Protein AF-A0A2N1V4V5-F1 (afdb_monomer)

pLDDT: mean 85.27, std 17.48, range [37.19, 98.5]

Sequence (120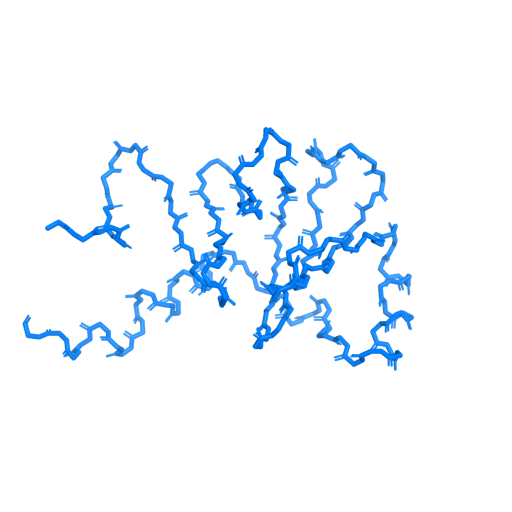 aa):
MTYWGNHGLGDNSRVPVGHFQLVTHSSYTTIDKGELDNPVILNFEYDDDNLYAQLHKGFNRDKMEYVVWNLRTDDLTFYKTKEDYLKAGKKYNYISPEEFKSFNTHYNTYWHGWRFWLLP

Mean predicted aligned error: 7.13 Å

Solvent-accessible surface area (backbone atoms only — not comparable to full-atom values): 7128 Å² total; per-residue (Å²): 139,60,102,83,70,70,93,52,98,87,58,67,47,71,37,78,62,40,74,93,36,41,37,36,35,73,96,58,37,27,48,57,76,89,55,97,80,46,52,35,40,60,31,35,44,68,50,89,52,38,37,41,33,35,42,34,66,92,73,40,95,55,79,41,36,31,40,37,32,34,43,76,82,70,46,78,48,79,21,57,38,72,66,56,43,53,58,50,20,72,75,72,71,51,83,57,79,88,70,39,36,44,63,67,57,53,37,45,54,69,67,70,28,76,76,60,75,74,60,133

Structure (mmCIF, N/CA/C/O backbone):
data_AF-A0A2N1V4V5-F1
#
_entry.id   AF-A0A2N1V4V5-F1
#
loop_
_atom_site.group_PDB
_atom_site.id
_atom_site.type_symbol
_atom_site.label_atom_id
_atom_site.label_alt_id
_atom_site.label_comp_id
_atom_site.label_asym_id
_atom_site.label_entity_id
_atom_site.label_seq_id
_atom_site.pdbx_PDB_ins_code
_atom_site.Cartn_x
_atom_site.Cartn_y
_atom_site.Cartn_z
_atom_site.occupancy
_atom_site.B_iso_or_equiv
_atom_site.auth_seq_id
_atom_site.auth_comp_id
_atom_site.auth_asym_id
_atom_site.auth_atom_id
_atom_site.pdbx_PDB_model_num
ATOM 1 N N . MET A 1 1 ? 9.112 -16.104 -24.329 1.00 38.22 1 MET A N 1
ATOM 2 C CA . MET A 1 1 ? 8.835 -14.727 -23.871 1.00 38.22 1 MET A CA 1
ATOM 3 C C . MET A 1 1 ? 7.488 -14.741 -23.185 1.00 38.22 1 MET A C 1
ATOM 5 O O . MET A 1 1 ? 6.480 -14.895 -23.858 1.00 38.22 1 MET A O 1
ATOM 9 N N . THR A 1 2 ? 7.466 -14.720 -21.858 1.00 38.31 2 THR A N 1
ATOM 10 C CA . THR A 1 2 ? 6.217 -14.674 -21.096 1.00 38.31 2 THR A CA 1
ATOM 11 C C . THR A 1 2 ? 5.893 -13.225 -20.763 1.00 38.31 2 THR A C 1
ATOM 13 O O . THR A 1 2 ? 6.782 -12.437 -20.457 1.00 38.31 2 THR A O 1
ATOM 16 N N . TYR A 1 3 ? 4.601 -12.907 -20.778 1.00 46.69 3 TYR A N 1
ATOM 17 C CA . TYR A 1 3 ? 3.984 -11.641 -20.357 1.00 46.69 3 TYR A CA 1
ATOM 18 C C . TYR A 1 3 ? 4.434 -11.136 -18.965 1.00 46.69 3 TYR A C 1
ATOM 20 O O . TYR A 1 3 ? 4.155 -10.008 -18.579 1.00 46.69 3 TYR A O 1
ATOM 28 N N . TRP A 1 4 ? 5.148 -11.975 -18.213 1.00 50.31 4 TRP A N 1
ATOM 29 C CA . TRP A 1 4 ? 5.385 -11.839 -16.787 1.00 50.31 4 TRP A CA 1
ATOM 30 C C . TRP A 1 4 ? 6.834 -11.539 -16.394 1.00 50.31 4 TRP A C 1
ATOM 32 O O . TRP A 1 4 ? 7.085 -11.292 -15.224 1.00 50.31 4 TRP A O 1
ATOM 42 N N . GLY A 1 5 ? 7.793 -11.552 -17.321 1.00 45.47 5 GLY A N 1
ATOM 43 C CA . GLY A 1 5 ? 9.198 -11.404 -16.940 1.00 45.47 5 GLY A CA 1
ATOM 44 C C . GLY A 1 5 ? 10.099 -11.040 -18.102 1.00 45.47 5 GLY A C 1
ATOM 45 O O . GLY A 1 5 ? 10.894 -11.865 -18.548 1.00 45.47 5 GLY A O 1
ATOM 46 N N . ASN A 1 6 ? 9.995 -9.805 -18.585 1.00 53.22 6 ASN A N 1
ATOM 47 C CA . ASN A 1 6 ? 11.086 -9.208 -19.338 1.00 53.22 6 ASN A CA 1
ATOM 48 C C . ASN A 1 6 ? 11.921 -8.355 -18.379 1.00 53.22 6 ASN A C 1
ATOM 50 O O . ASN A 1 6 ? 11.411 -7.443 -17.738 1.00 53.22 6 ASN A O 1
ATOM 54 N N . HIS A 1 7 ? 13.202 -8.696 -18.270 1.00 54.69 7 HIS A N 1
ATOM 55 C CA . HIS A 1 7 ? 14.202 -8.002 -17.453 1.00 54.69 7 HIS A CA 1
ATOM 56 C C . HIS A 1 7 ? 15.102 -7.139 -18.359 1.00 54.69 7 HIS A C 1
ATOM 58 O O . HIS A 1 7 ? 16.310 -7.034 -18.148 1.00 54.69 7 HIS A O 1
ATOM 64 N N . GLY A 1 8 ? 14.530 -6.610 -19.444 1.00 37.19 8 GLY A N 1
ATOM 65 C CA . GLY A 1 8 ? 15.224 -5.820 -20.454 1.00 37.19 8 GLY A CA 1
ATOM 66 C C . GLY A 1 8 ? 15.192 -4.330 -20.127 1.00 37.19 8 GLY A C 1
ATOM 67 O O . GLY A 1 8 ? 14.186 -3.818 -19.641 1.00 37.19 8 GLY A O 1
ATOM 68 N N . LEU A 1 9 ? 16.299 -3.642 -20.419 1.00 41.06 9 LEU A N 1
ATOM 69 C CA . LEU A 1 9 ? 16.441 -2.182 -20.393 1.00 41.06 9 LEU A CA 1
ATOM 70 C C . LEU A 1 9 ? 15.241 -1.510 -21.088 1.00 41.06 9 LEU A C 1
ATOM 72 O O . LEU A 1 9 ? 15.211 -1.425 -22.313 1.00 41.06 9 LEU A O 1
ATOM 76 N N . GLY A 1 10 ? 14.258 -1.058 -20.305 1.00 44.91 10 GLY A N 1
ATOM 77 C CA . GLY A 1 10 ? 13.063 -0.369 -20.803 1.00 44.91 10 GLY A CA 1
ATOM 78 C C . GLY A 1 10 ? 11.723 -0.818 -20.211 1.00 44.91 10 GLY A C 1
ATOM 79 O O . GLY A 1 10 ? 10.761 -0.072 -20.356 1.00 44.91 10 GLY A O 1
ATOM 80 N N . ASP A 1 11 ? 11.646 -1.966 -19.525 1.00 60.59 11 ASP A N 1
ATOM 81 C CA . ASP A 1 11 ? 10.374 -2.482 -18.992 1.00 60.59 11 ASP A CA 1
ATOM 82 C C . ASP A 1 11 ? 10.180 -2.207 -17.489 1.00 60.59 11 ASP A C 1
ATOM 84 O O . ASP A 1 11 ? 11.102 -2.329 -16.683 1.00 60.59 11 ASP A O 1
ATOM 88 N N . ASN A 1 12 ? 8.948 -1.845 -17.106 1.00 74.38 12 ASN A N 1
ATOM 89 C CA . ASN A 1 12 ? 8.552 -1.644 -15.709 1.00 74.38 12 ASN A CA 1
ATOM 90 C C . ASN A 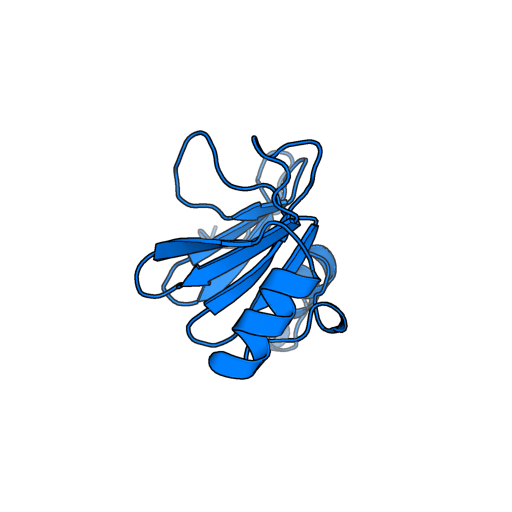1 12 ? 8.506 -2.997 -14.975 1.00 74.38 12 ASN A C 1
ATOM 92 O O . ASN A 1 12 ? 7.749 -3.886 -15.380 1.00 74.38 12 ASN A O 1
ATOM 96 N N . SER A 1 13 ? 9.237 -3.128 -13.864 1.00 88.06 13 SER A N 1
ATOM 97 C CA . SER A 1 13 ? 9.154 -4.280 -12.958 1.00 88.06 13 SER A CA 1
ATOM 98 C C . SER A 1 13 ? 7.751 -4.389 -12.367 1.00 88.06 13 SER A C 1
ATOM 100 O O . SER A 1 13 ? 7.124 -3.373 -12.069 1.00 88.06 13 SER A O 1
ATOM 102 N N . ARG A 1 14 ? 7.246 -5.611 -12.163 1.00 91.31 14 ARG A N 1
ATOM 103 C CA . ARG A 1 14 ? 5.874 -5.836 -11.674 1.00 91.31 14 ARG A CA 1
ATOM 104 C C . ARG A 1 14 ? 5.826 -6.863 -10.550 1.00 91.31 14 ARG A C 1
ATOM 106 O O . ARG A 1 14 ? 6.559 -7.853 -10.572 1.00 91.31 14 ARG A O 1
ATOM 113 N N . VAL A 1 15 ? 4.921 -6.635 -9.605 1.00 92.44 15 VAL A N 1
ATOM 114 C CA . VAL A 1 15 ? 4.517 -7.591 -8.572 1.00 92.44 15 VAL A CA 1
ATOM 115 C C . VAL A 1 15 ? 3.001 -7.771 -8.673 1.00 92.44 15 VAL A C 1
ATOM 117 O O . VAL A 1 15 ? 2.271 -6.790 -8.516 1.00 92.44 15 VAL A O 1
ATOM 120 N N . PRO A 1 16 ? 2.502 -8.986 -8.950 1.00 93.38 16 PRO A N 1
ATOM 121 C CA . PRO A 1 16 ? 1.077 -9.270 -8.860 1.00 93.38 16 PRO A CA 1
ATOM 122 C C . PRO A 1 16 ? 0.652 -9.369 -7.398 1.00 93.38 16 PRO A C 1
ATOM 124 O O . PRO A 1 16 ? 1.300 -10.046 -6.598 1.00 93.38 16 PRO A O 1
ATOM 127 N N . VAL A 1 17 ? -0.453 -8.702 -7.074 1.00 94.38 17 VAL A N 1
ATOM 128 C CA . VAL A 1 17 ? -0.948 -8.571 -5.693 1.00 94.38 17 VAL A CA 1
ATOM 129 C C . VAL A 1 17 ? -2.279 -9.288 -5.455 1.00 94.38 17 VAL A C 1
ATOM 131 O O . VAL A 1 17 ? -2.768 -9.293 -4.339 1.00 94.38 17 VAL A O 1
ATOM 134 N N . GLY A 1 18 ? -2.831 -9.957 -6.473 1.00 92.31 18 GLY A N 1
ATOM 135 C CA . GLY A 1 18 ? -4.111 -10.678 -6.403 1.00 92.31 18 GLY A CA 1
ATOM 136 C C . GLY A 1 18 ? -5.144 -10.095 -7.366 1.00 92.31 18 GLY A C 1
ATOM 137 O O . GLY A 1 18 ? -4.927 -9.022 -7.908 1.00 92.31 18 GLY A O 1
ATOM 138 N N . HIS A 1 19 ? -6.236 -10.818 -7.642 1.00 93.19 19 HIS A N 1
ATOM 139 C CA . HIS A 1 19 ? -7.358 -10.351 -8.490 1.00 93.19 19 HIS A CA 1
ATOM 140 C C . HIS A 1 19 ? -6.955 -9.714 -9.838 1.00 93.19 19 HIS A C 1
ATOM 142 O O . HIS A 1 19 ? -7.584 -8.771 -10.302 1.00 93.19 19 HIS A O 1
ATOM 148 N N . PHE A 1 20 ? -5.897 -10.231 -10.476 1.00 90.81 20 PHE A N 1
ATOM 149 C CA . PHE A 1 20 ? -5.291 -9.683 -11.707 1.00 90.81 20 PHE A CA 1
ATOM 150 C C . PHE A 1 20 ? -4.727 -8.254 -11.588 1.00 90.81 20 PHE A C 1
ATOM 152 O O . PHE A 1 20 ? -4.340 -7.666 -12.596 1.00 90.81 20 PHE A O 1
ATOM 159 N N . GLN A 1 21 ? -4.611 -7.739 -10.367 1.00 93.69 21 GLN A N 1
ATOM 160 C CA . GLN A 1 21 ? -4.057 -6.435 -10.044 1.00 93.69 21 GLN A CA 1
ATOM 161 C C . GLN A 1 21 ? -2.535 -6.471 -9.893 1.00 93.69 21 GLN A C 1
ATOM 163 O O . GLN A 1 21 ? -1.932 -7.489 -9.519 1.00 93.69 21 GLN A O 1
ATOM 168 N N . LEU A 1 22 ? -1.907 -5.330 -10.184 1.00 93.69 22 LEU A N 1
ATOM 169 C CA . LEU A 1 22 ? -0.457 -5.184 -10.243 1.00 93.69 22 LEU A CA 1
ATOM 170 C C . LEU A 1 22 ? 0.012 -3.943 -9.481 1.00 93.69 22 LEU A C 1
ATOM 172 O O . LEU A 1 22 ? -0.571 -2.865 -9.563 1.00 93.69 22 LEU A O 1
ATOM 176 N N . VAL A 1 23 ? 1.147 -4.096 -8.804 1.00 95.12 23 VAL A N 1
ATOM 177 C CA . VAL A 1 23 ? 2.011 -2.978 -8.424 1.00 95.12 23 VAL A CA 1
ATOM 178 C C . VAL A 1 23 ? 3.184 -2.967 -9.388 1.00 95.12 23 VAL A C 1
ATOM 180 O O . VAL A 1 23 ? 3.790 -4.011 -9.651 1.00 95.12 23 VAL A O 1
ATOM 183 N N . THR A 1 24 ? 3.525 -1.796 -9.914 1.00 93.75 24 THR A N 1
ATOM 184 C CA . THR A 1 24 ? 4.640 -1.652 -10.856 1.00 93.75 24 THR A CA 1
ATOM 185 C C . THR A 1 24 ? 5.721 -0.742 -10.300 1.00 93.75 24 THR A C 1
ATOM 187 O O . THR A 1 24 ? 5.476 0.055 -9.397 1.00 93.75 24 THR A O 1
ATOM 190 N N . HIS A 1 25 ? 6.936 -0.886 -10.815 1.00 91.69 25 HIS A N 1
ATOM 191 C CA . HIS A 1 25 ? 8.065 -0.048 -10.460 1.00 91.69 25 HIS A CA 1
ATOM 192 C C . HIS A 1 25 ? 8.900 0.269 -11.696 1.00 91.69 25 HIS A C 1
ATOM 194 O O . HIS A 1 25 ? 9.329 -0.629 -12.421 1.00 91.69 25 HIS A O 1
ATOM 200 N N . SER A 1 26 ? 9.150 1.558 -11.909 1.00 87.06 26 SER A N 1
ATOM 201 C CA . SER A 1 26 ? 10.080 2.059 -12.923 1.00 87.06 26 SER A CA 1
ATOM 202 C C . SER A 1 26 ? 11.018 3.087 -12.301 1.00 87.06 26 SER A C 1
ATOM 204 O O . SER A 1 26 ? 12.059 2.725 -11.767 1.00 87.06 26 SER A O 1
ATOM 206 N N . SER A 1 27 ? 10.623 4.359 -12.285 1.00 87.56 27 SER A N 1
ATOM 207 C CA . SER A 1 27 ? 11.244 5.400 -11.458 1.00 87.56 27 SER A CA 1
ATOM 208 C C . SER A 1 27 ? 10.607 5.487 -10.071 1.00 87.56 27 SER A C 1
ATOM 210 O O . SER A 1 27 ? 11.273 5.860 -9.109 1.00 87.56 27 SER A O 1
ATOM 212 N N . TYR A 1 28 ? 9.326 5.122 -9.966 1.00 90.75 28 TYR A N 1
ATOM 213 C CA . TYR A 1 28 ? 8.560 5.101 -8.724 1.00 90.75 28 TYR A CA 1
ATOM 214 C C . TYR A 1 28 ? 7.693 3.846 -8.663 1.00 90.75 28 TYR A C 1
ATOM 216 O O . TYR A 1 28 ? 7.373 3.263 -9.699 1.00 90.75 28 TYR A O 1
ATOM 224 N N . THR A 1 29 ? 7.313 3.445 -7.450 1.00 94.69 29 THR A N 1
ATOM 225 C CA . THR A 1 29 ? 6.356 2.355 -7.239 1.00 94.69 29 THR A CA 1
ATOM 226 C C . THR A 1 29 ? 4.935 2.891 -7.364 1.00 94.69 29 THR A C 1
ATOM 228 O O . THR A 1 29 ? 4.595 3.868 -6.696 1.00 94.69 29 THR A O 1
ATOM 231 N N . THR A 1 30 ? 4.096 2.248 -8.171 1.00 94.94 30 THR A N 1
ATOM 232 C CA . THR A 1 30 ? 2.714 2.679 -8.413 1.00 94.94 30 THR A CA 1
ATOM 233 C C . THR A 1 30 ? 1.714 1.542 -8.272 1.00 94.94 30 THR A C 1
ATOM 235 O O . THR A 1 30 ? 1.996 0.395 -8.627 1.00 94.94 30 THR A O 1
ATOM 238 N N . ILE A 1 31 ? 0.527 1.890 -7.775 1.00 94.25 31 ILE A N 1
ATOM 239 C CA . ILE A 1 31 ? -0.684 1.078 -7.921 1.00 94.25 31 ILE A CA 1
ATOM 240 C C . ILE A 1 31 ? -1.132 1.220 -9.379 1.00 94.25 31 ILE A C 1
ATOM 242 O O . ILE A 1 31 ? -1.503 2.320 -9.785 1.00 94.25 31 ILE A O 1
ATOM 246 N N . ASP A 1 32 ? -1.038 0.156 -10.178 1.00 88.81 32 ASP A N 1
ATOM 247 C CA . ASP A 1 32 ? -1.341 0.230 -11.609 1.00 88.81 32 ASP A CA 1
ATOM 248 C C . ASP A 1 32 ? -2.818 -0.052 -11.874 1.00 88.81 32 ASP A C 1
ATOM 250 O O . ASP A 1 32 ? -3.244 -1.203 -11.944 1.00 88.81 32 ASP A O 1
ATOM 254 N N . LYS A 1 33 ? -3.583 1.026 -12.037 1.00 83.31 33 LYS A N 1
ATOM 255 C CA . LYS A 1 33 ? -4.999 0.982 -12.404 1.00 83.31 33 LYS A CA 1
ATOM 256 C C . LYS A 1 33 ? -5.244 1.159 -13.904 1.00 83.31 33 LYS A C 1
ATOM 258 O O . LYS A 1 33 ? -6.388 1.279 -14.331 1.00 83.31 33 LYS A O 1
ATOM 263 N N . GLY A 1 34 ? -4.190 1.242 -14.721 1.00 73.56 34 GLY A N 1
ATOM 264 C CA . GLY A 1 34 ? -4.319 1.618 -16.131 1.00 73.56 34 GLY A CA 1
ATOM 265 C C . GLY A 1 34 ? -4.790 3.065 -16.358 1.00 73.56 34 GLY A C 1
ATOM 266 O O . GLY A 1 34 ? -5.211 3.400 -17.465 1.00 73.56 34 GLY A O 1
ATOM 267 N N . GLU A 1 35 ? -4.718 3.925 -15.336 1.00 72.44 35 GLU A N 1
ATOM 268 C CA . GLU A 1 35 ? -5.122 5.332 -15.394 1.00 72.44 35 GLU A CA 1
ATOM 269 C C . GLU A 1 35 ? -3.911 6.281 -15.475 1.00 72.44 35 GLU A C 1
ATOM 271 O O . GLU A 1 35 ? -2.780 5.926 -15.143 1.00 72.44 35 GLU A O 1
ATOM 276 N N . LEU A 1 36 ? -4.146 7.524 -15.916 1.00 63.47 36 LEU A N 1
ATOM 277 C CA . LEU A 1 36 ? -3.097 8.547 -16.048 1.00 63.47 36 LEU A CA 1
ATOM 278 C C . LEU A 1 36 ? -2.544 9.051 -14.700 1.00 63.47 36 LEU A C 1
ATOM 280 O O . LEU A 1 36 ? -1.450 9.610 -14.689 1.00 63.47 36 LEU A O 1
ATOM 284 N N . ASP A 1 37 ? -3.274 8.878 -13.592 1.00 75.50 37 ASP A N 1
ATOM 285 C CA . ASP A 1 37 ? -2.912 9.395 -12.258 1.00 75.50 37 ASP A CA 1
ATOM 286 C C . ASP A 1 37 ? -2.851 8.266 -11.215 1.00 75.50 37 ASP A C 1
ATOM 288 O O . ASP A 1 37 ? -3.481 8.303 -10.158 1.00 75.50 37 ASP A O 1
ATOM 292 N N . ASN A 1 38 ? -2.109 7.212 -11.557 1.00 88.25 38 ASN A N 1
ATOM 293 C CA . ASN A 1 38 ? -1.881 6.067 -10.683 1.00 88.25 38 ASN A CA 1
ATOM 294 C C . ASN A 1 38 ? -1.201 6.500 -9.363 1.00 88.25 38 ASN A C 1
ATOM 296 O O . ASN A 1 38 ? -0.141 7.138 -9.408 1.00 88.25 38 ASN A O 1
ATOM 300 N N . PRO A 1 39 ? -1.731 6.108 -8.185 1.00 93.12 39 PRO A N 1
ATOM 301 C CA . PRO A 1 39 ? -1.136 6.468 -6.905 1.00 93.12 39 PRO A CA 1
ATOM 302 C C . PRO A 1 39 ? 0.311 5.993 -6.779 1.00 93.12 39 PRO A C 1
ATOM 304 O O . PRO A 1 39 ? 0.618 4.812 -6.974 1.00 93.12 39 PRO A O 1
ATOM 307 N N . VAL A 1 40 ? 1.197 6.908 -6.384 1.00 94.81 40 VAL A N 1
ATOM 308 C CA . VAL A 1 40 ? 2.606 6.592 -6.119 1.00 94.81 40 VAL A CA 1
ATOM 309 C C . VAL A 1 40 ? 2.774 6.209 -4.653 1.00 94.81 40 VAL A C 1
ATOM 311 O O . VAL A 1 40 ? 2.438 6.989 -3.758 1.00 94.81 40 VAL A O 1
ATOM 314 N N . ILE A 1 41 ? 3.338 5.034 -4.393 1.00 96.50 41 ILE A N 1
ATOM 315 C CA . ILE A 1 41 ? 3.475 4.459 -3.051 1.00 96.50 41 ILE A CA 1
ATOM 316 C C . ILE A 1 41 ? 4.945 4.267 -2.662 1.00 96.50 41 ILE A C 1
ATOM 318 O O . ILE A 1 41 ? 5.828 4.163 -3.510 1.00 96.50 41 ILE A O 1
ATOM 322 N N . LEU A 1 42 ? 5.216 4.240 -1.359 1.00 95.75 42 LEU A N 1
ATOM 323 C CA . LEU A 1 42 ? 6.544 3.996 -0.792 1.00 95.75 42 LEU A CA 1
ATOM 324 C C . LEU A 1 42 ? 6.724 2.519 -0.440 1.00 95.75 42 LEU A C 1
ATOM 326 O O . LEU A 1 42 ? 7.551 1.824 -1.026 1.00 95.75 42 LEU A O 1
ATOM 330 N N . ASN A 1 43 ? 5.909 2.057 0.505 1.00 97.31 43 ASN A N 1
ATOM 331 C CA . ASN A 1 43 ? 5.898 0.698 1.025 1.00 97.31 43 ASN A CA 1
ATOM 332 C C . ASN A 1 43 ? 4.456 0.204 1.071 1.00 97.31 43 ASN A C 1
ATOM 334 O O . ASN A 1 43 ? 3.531 1.007 1.237 1.00 97.31 43 ASN A O 1
ATOM 338 N N . PHE A 1 44 ? 4.282 -1.106 0.948 1.00 98.50 44 PHE A N 1
ATOM 339 C CA . PHE A 1 44 ? 2.974 -1.735 0.985 1.00 98.50 44 PHE A CA 1
ATOM 340 C C . PHE A 1 44 ? 3.033 -3.139 1.575 1.00 98.50 44 PHE A C 1
ATOM 342 O O . PHE A 1 44 ? 4.092 -3.762 1.657 1.00 98.50 44 PHE A O 1
ATOM 349 N N . GLU A 1 45 ? 1.877 -3.632 1.975 1.00 98.31 45 GLU A N 1
ATOM 350 C CA . GLU A 1 45 ? 1.619 -5.042 2.240 1.00 98.31 45 GLU A CA 1
ATOM 351 C C . GLU A 1 45 ? 0.236 -5.377 1.682 1.00 98.31 45 GLU A C 1
ATOM 353 O O . GLU A 1 45 ? -0.573 -4.476 1.446 1.00 98.31 45 GLU A O 1
ATOM 358 N N . TYR A 1 46 ? -0.028 -6.647 1.408 1.00 97.69 46 TYR A N 1
ATOM 359 C CA . TYR A 1 46 ? -1.301 -7.066 0.838 1.00 97.69 46 TYR A CA 1
ATOM 360 C C . TYR A 1 46 ? -1.738 -8.428 1.374 1.00 97.69 46 TYR A C 1
ATOM 362 O O . TYR A 1 46 ? -0.921 -9.272 1.741 1.00 97.69 46 TYR A O 1
ATOM 370 N N . ASP A 1 47 ? -3.051 -8.611 1.429 1.00 96.06 47 ASP A N 1
ATOM 371 C CA . ASP A 1 47 ? -3.712 -9.883 1.697 1.00 96.06 47 ASP A CA 1
ATOM 372 C C . ASP A 1 47 ? -4.523 -10.327 0.468 1.00 96.06 47 ASP A C 1
ATOM 374 O O . ASP A 1 47 ? -4.342 -9.802 -0.632 1.00 96.06 47 ASP A O 1
ATOM 378 N N . ASP A 1 48 ? -5.393 -11.323 0.640 1.00 93.62 48 ASP A N 1
ATOM 379 C CA . ASP A 1 48 ? -6.185 -11.887 -0.455 1.00 93.62 48 ASP A CA 1
ATOM 380 C C . ASP A 1 48 ? -7.112 -10.863 -1.132 1.00 93.62 48 ASP A C 1
ATOM 382 O O . ASP A 1 48 ? -7.437 -11.031 -2.305 1.00 93.62 48 ASP A O 1
ATOM 386 N N . ASP A 1 49 ? -7.561 -9.825 -0.421 1.00 95.88 49 ASP A N 1
ATOM 387 C CA . ASP A 1 49 ? -8.598 -8.904 -0.895 1.00 95.88 49 ASP A CA 1
ATOM 388 C C . ASP A 1 49 ? -8.175 -7.436 -0.903 1.00 95.88 49 ASP A C 1
ATOM 390 O O . ASP A 1 49 ? -8.825 -6.627 -1.570 1.00 95.88 49 ASP A O 1
ATOM 394 N N . ASN A 1 50 ? -7.114 -7.066 -0.187 1.00 97.88 50 ASN A N 1
ATOM 395 C CA . ASN A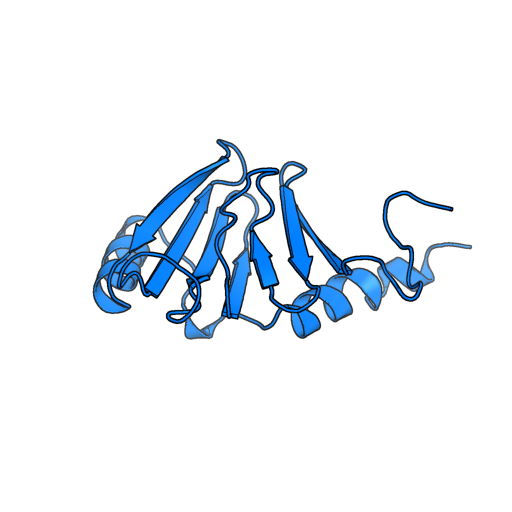 1 50 ? -6.710 -5.677 -0.044 1.00 97.88 50 ASN A CA 1
ATOM 396 C C . ASN A 1 50 ? -5.199 -5.497 -0.158 1.00 97.88 50 ASN A C 1
ATOM 398 O O . ASN A 1 50 ? -4.408 -6.291 0.348 1.00 97.88 50 ASN A O 1
ATOM 402 N N . LEU A 1 51 ? -4.813 -4.365 -0.736 1.00 98.19 51 LEU A N 1
ATOM 403 C CA . LEU A 1 51 ? -3.472 -3.815 -0.635 1.00 98.19 51 LEU A CA 1
ATOM 404 C C . LEU A 1 51 ? -3.494 -2.572 0.249 1.00 98.19 51 LEU A C 1
ATOM 406 O O . LEU A 1 51 ? -4.308 -1.670 0.069 1.00 98.19 51 LEU A O 1
ATOM 410 N N . TYR A 1 52 ? -2.558 -2.508 1.183 1.00 98.50 52 TYR A N 1
ATOM 411 C CA . TYR A 1 52 ? -2.379 -1.415 2.125 1.00 98.50 52 TYR A CA 1
ATOM 412 C C . TYR A 1 52 ? -1.054 -0.735 1.816 1.00 98.50 52 TYR A C 1
ATOM 414 O O . TYR A 1 52 ? -0.019 -1.396 1.769 1.00 98.50 52 TYR A O 1
ATOM 422 N N . ALA A 1 53 ? -1.061 0.577 1.599 1.00 98.12 53 ALA A N 1
ATOM 423 C CA . ALA A 1 53 ? 0.147 1.277 1.192 1.00 98.12 53 ALA A CA 1
ATOM 424 C C . ALA A 1 53 ? 0.298 2.649 1.833 1.00 98.12 53 ALA A C 1
ATOM 426 O O . ALA A 1 53 ? -0.670 3.360 2.110 1.00 98.12 53 AL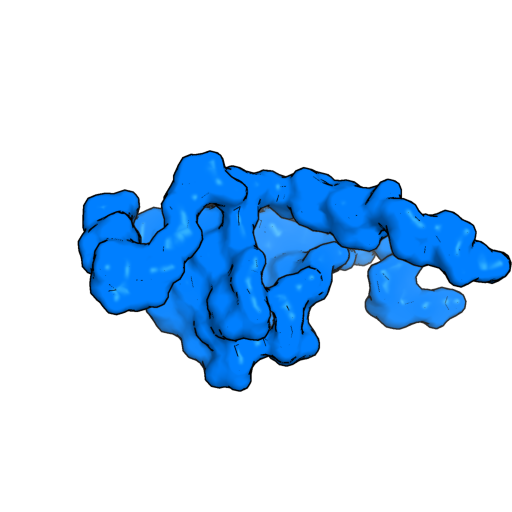A A O 1
ATOM 427 N N . GLN A 1 54 ? 1.556 3.039 2.012 1.00 97.81 54 GLN A N 1
ATOM 428 C CA . GLN A 1 54 ? 1.938 4.406 2.323 1.00 97.81 54 GLN A CA 1
ATOM 429 C C . GLN A 1 54 ? 2.141 5.189 1.022 1.00 97.81 54 GLN A C 1
ATOM 431 O O . GLN A 1 54 ? 2.899 4.764 0.150 1.00 97.81 54 GLN A O 1
ATOM 436 N N . LEU A 1 55 ? 1.514 6.356 0.910 1.00 96.25 55 LEU A N 1
ATOM 437 C CA . LEU A 1 55 ? 1.630 7.232 -0.252 1.00 96.25 55 LEU A CA 1
ATOM 438 C C . LEU A 1 55 ? 2.916 8.057 -0.229 1.00 96.25 55 LEU A C 1
ATOM 440 O O . LEU A 1 55 ? 3.378 8.532 0.813 1.00 96.25 55 LEU A O 1
ATOM 444 N N . HIS A 1 56 ? 3.460 8.309 -1.416 1.00 93.31 56 HIS A N 1
ATOM 445 C CA . HIS A 1 56 ? 4.559 9.244 -1.590 1.00 93.31 56 HIS A CA 1
ATOM 446 C C . HIS A 1 56 ? 4.033 10.690 -1.638 1.00 93.31 56 HIS A C 1
ATOM 448 O O . HIS A 1 56 ? 3.468 11.131 -2.642 1.00 93.31 56 HIS A O 1
ATOM 454 N N . LYS A 1 57 ? 4.273 11.469 -0.575 1.00 85.38 57 LYS A N 1
ATOM 455 C CA . LYS A 1 57 ? 3.768 12.853 -0.423 1.00 85.38 57 LYS A CA 1
ATOM 456 C C . LYS A 1 57 ? 4.127 13.805 -1.573 1.00 85.38 57 LYS A C 1
ATOM 458 O O . LYS A 1 57 ? 3.397 14.751 -1.826 1.00 85.38 57 LYS A O 1
ATOM 463 N N . GLY A 1 58 ? 5.260 13.580 -2.240 1.00 83.38 58 GLY A N 1
ATOM 464 C CA . GLY A 1 58 ? 5.724 14.419 -3.354 1.00 83.38 58 GLY A CA 1
ATOM 465 C C . GLY A 1 58 ? 5.041 14.176 -4.707 1.00 83.38 58 GLY A C 1
ATOM 466 O O . GLY A 1 58 ? 5.233 14.986 -5.605 1.00 83.38 58 GLY A O 1
ATOM 467 N N . PHE A 1 59 ? 4.278 13.088 -4.861 1.00 82.88 59 PHE A N 1
ATOM 468 C CA . PHE A 1 59 ? 3.683 12.704 -6.151 1.00 82.88 59 PHE A CA 1
ATOM 469 C C . PHE A 1 59 ? 2.159 12.661 -6.142 1.00 82.88 59 PHE A C 1
ATOM 471 O O . PHE A 1 59 ? 1.549 12.811 -7.193 1.00 82.88 59 PHE A O 1
ATOM 478 N N . ASN A 1 60 ? 1.540 12.485 -4.977 1.00 82.12 60 ASN A N 1
ATOM 479 C CA . ASN A 1 60 ? 0.090 12.401 -4.882 1.00 82.12 60 ASN A CA 1
ATOM 480 C C . ASN A 1 60 ? -0.493 13.785 -4.588 1.00 82.12 60 ASN A C 1
ATOM 482 O O . ASN A 1 60 ? -0.033 14.498 -3.691 1.00 82.12 60 ASN A O 1
ATOM 486 N N . ARG A 1 61 ? -1.505 14.172 -5.369 1.00 66.69 61 ARG A N 1
ATOM 487 C CA . ARG A 1 61 ? -2.265 15.405 -5.167 1.00 66.69 61 ARG A CA 1
ATOM 488 C C . ARG A 1 61 ? -3.153 15.180 -3.956 1.00 66.69 61 ARG A C 1
ATOM 490 O O . ARG A 1 61 ? -4.146 14.490 -4.077 1.00 66.69 61 ARG A O 1
ATOM 497 N N . ASP A 1 62 ? -2.695 15.658 -2.804 1.00 73.06 62 ASP A N 1
ATOM 498 C CA . ASP A 1 62 ? -3.378 15.785 -1.508 1.00 73.06 62 ASP A CA 1
ATOM 499 C C . ASP A 1 62 ? -2.456 15.326 -0.378 1.00 73.06 62 ASP A C 1
ATOM 501 O O . ASP A 1 62 ? -1.589 14.471 -0.541 1.00 73.06 62 ASP A O 1
ATOM 505 N N . LYS A 1 63 ? -2.643 15.894 0.818 1.00 79.88 63 LYS A N 1
ATOM 506 C CA . LYS A 1 63 ? -1.881 15.532 2.028 1.00 79.88 63 LYS A CA 1
ATOM 507 C C . LYS A 1 63 ? -2.296 14.158 2.590 1.00 79.88 63 LYS A C 1
ATOM 509 O O . LYS A 1 63 ? -2.347 14.007 3.806 1.00 79.88 63 LYS A O 1
ATOM 514 N N . MET A 1 64 ? -2.644 13.206 1.724 1.0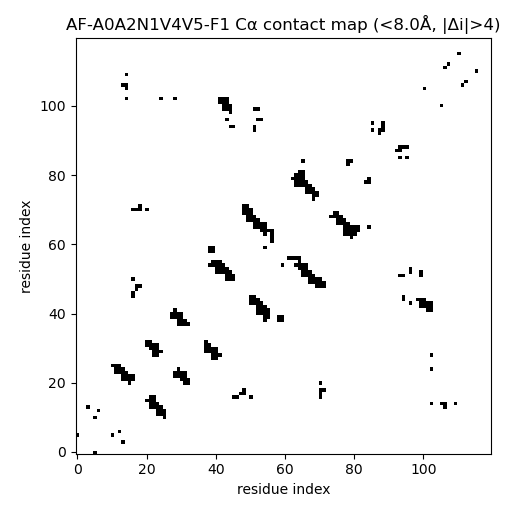0 92.19 64 MET A N 1
ATOM 515 C CA . MET A 1 64 ? -2.964 11.834 2.097 1.00 92.19 64 MET A CA 1
ATOM 516 C C . MET A 1 64 ? -1.677 11.053 2.336 1.00 92.19 64 MET A C 1
ATOM 518 O O . MET A 1 64 ? -0.689 11.212 1.621 1.00 92.19 64 MET A O 1
ATOM 522 N N . GLU A 1 65 ? -1.680 10.224 3.371 1.00 95.50 65 GLU A N 1
ATOM 523 C CA . GLU A 1 65 ? -0.499 9.470 3.790 1.00 95.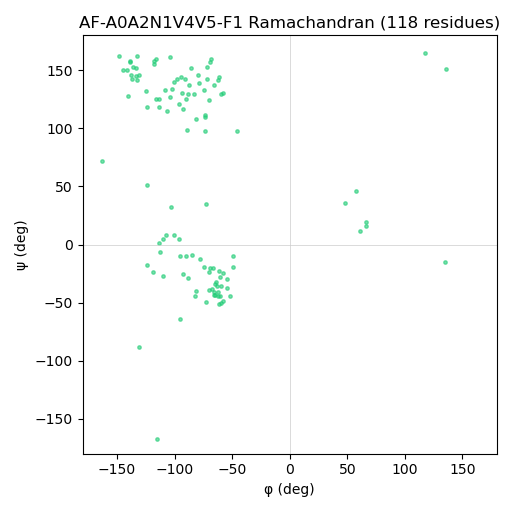50 65 GLU A CA 1
ATOM 524 C C . GLU A 1 65 ? -0.636 7.978 3.526 1.00 95.50 65 GLU A C 1
ATOM 526 O O . GLU A 1 65 ? 0.377 7.311 3.323 1.00 95.50 65 GLU A O 1
ATOM 531 N N . TYR A 1 66 ? -1.863 7.459 3.510 1.00 97.25 66 TYR A N 1
ATOM 532 C CA . TYR A 1 66 ? -2.130 6.037 3.340 1.00 97.25 66 TYR A CA 1
ATOM 533 C C . TYR A 1 66 ? -3.278 5.814 2.368 1.00 97.25 66 TYR A C 1
ATOM 535 O O . TYR A 1 66 ? -4.183 6.643 2.242 1.00 97.25 66 TYR A O 1
ATOM 543 N N . VAL A 1 67 ? -3.250 4.664 1.712 1.00 96.81 67 VAL A N 1
ATOM 544 C CA . VAL A 1 67 ? -4.314 4.189 0.837 1.00 96.81 67 VAL A CA 1
ATOM 545 C C . VAL A 1 67 ? -4.549 2.706 1.092 1.00 96.81 67 VAL A C 1
ATOM 547 O O . VAL A 1 67 ? -3.610 1.952 1.352 1.00 96.81 67 VAL A O 1
ATOM 550 N N . VAL A 1 68 ? -5.812 2.306 1.034 1.00 97.81 68 VAL A N 1
ATOM 551 C CA . VAL A 1 68 ? -6.226 0.906 0.983 1.00 97.81 68 VAL A CA 1
ATOM 552 C C . VAL A 1 68 ? -6.917 0.681 -0.346 1.00 97.81 68 VAL A C 1
ATOM 554 O O . VAL A 1 68 ? -7.854 1.403 -0.684 1.00 97.81 68 VAL A O 1
ATOM 557 N N . TRP A 1 69 ? -6.434 -0.295 -1.097 1.00 97.31 69 TRP A N 1
ATOM 558 C CA . TRP A 1 69 ? -6.981 -0.700 -2.377 1.00 97.31 69 TRP A CA 1
ATOM 559 C C . TRP A 1 69 ? -7.702 -2.026 -2.212 1.00 97.31 69 TRP A C 1
ATOM 561 O O . TRP A 1 69 ? -7.069 -3.034 -1.906 1.00 97.31 69 TRP A O 1
ATOM 571 N N . ASN A 1 70 ? -9.018 -2.026 -2.405 1.00 96.94 70 ASN A N 1
ATOM 572 C CA . ASN A 1 70 ? -9.778 -3.258 -2.508 1.00 96.94 70 ASN A CA 1
ATOM 573 C C . ASN A 1 70 ? -9.472 -3.892 -3.868 1.00 96.94 70 ASN A C 1
ATOM 575 O O . ASN A 1 70 ? -9.885 -3.383 -4.906 1.00 96.94 70 ASN A O 1
ATOM 579 N N . LEU A 1 71 ? -8.749 -5.005 -3.864 1.00 95.75 71 LEU A N 1
ATOM 580 C CA . LEU A 1 71 ? -8.258 -5.658 -5.075 1.00 95.75 71 LEU A CA 1
ATOM 581 C C . LEU A 1 71 ? -9.386 -6.311 -5.883 1.00 95.75 71 LEU A C 1
ATOM 583 O O . LEU A 1 71 ? -9.257 -6.496 -7.092 1.00 95.75 71 LEU A O 1
ATOM 587 N N . ARG A 1 72 ? -10.497 -6.647 -5.221 1.00 95.00 72 ARG A N 1
ATOM 588 C CA . ARG A 1 72 ? -11.656 -7.303 -5.828 1.00 95.00 72 ARG A CA 1
ATOM 589 C C . ARG A 1 72 ? -12.580 -6.316 -6.537 1.00 95.00 72 ARG A C 1
ATOM 591 O O . ARG A 1 72 ? -13.075 -6.623 -7.618 1.00 95.00 72 ARG A O 1
ATOM 598 N N . THR A 1 73 ? -12.859 -5.174 -5.909 1.00 95.56 73 THR A N 1
ATOM 599 C CA . THR A 1 73 ? -13.747 -4.134 -6.459 1.00 95.56 73 THR A CA 1
ATOM 600 C C . THR A 1 73 ? -12.998 -3.033 -7.195 1.00 95.56 73 THR A C 1
ATOM 602 O O . THR A 1 73 ? -13.632 -2.235 -7.874 1.00 95.56 73 THR A O 1
ATOM 605 N N . ASP A 1 74 ? -11.669 -3.015 -7.087 1.00 93.81 74 ASP A N 1
ATOM 606 C CA . ASP A 1 74 ? -10.782 -1.986 -7.622 1.00 93.81 74 ASP A CA 1
ATOM 607 C C . ASP A 1 74 ? -10.950 -0.593 -6.964 1.00 93.81 74 ASP A C 1
ATOM 609 O O . ASP A 1 74 ? -10.513 0.433 -7.486 1.00 93.81 74 ASP A O 1
ATOM 613 N N . ASP A 1 75 ? -11.537 -0.525 -5.767 1.00 95.00 75 ASP A N 1
ATOM 614 C CA . ASP A 1 75 ? -11.791 0.743 -5.071 1.00 95.00 75 ASP A CA 1
ATOM 615 C C . ASP A 1 75 ? -10.612 1.200 -4.202 1.00 95.00 75 ASP A C 1
ATOM 617 O O . ASP A 1 75 ? -10.037 0.421 -3.439 1.00 95.00 75 ASP A O 1
ATOM 621 N N . LEU A 1 76 ? -10.297 2.499 -4.245 1.00 94.62 76 LEU A N 1
ATOM 622 C CA . LEU A 1 76 ? -9.274 3.126 -3.402 1.00 94.62 76 LEU A CA 1
ATOM 623 C C . LEU A 1 76 ? -9.913 3.928 -2.265 1.00 94.62 76 LEU A C 1
ATOM 625 O O . LEU A 1 76 ? -10.722 4.826 -2.492 1.00 94.62 76 LEU A O 1
ATOM 629 N N . THR A 1 77 ? -9.490 3.655 -1.033 1.00 96.00 77 THR A N 1
ATOM 630 C CA . THR A 1 77 ? -9.852 4.432 0.157 1.00 96.00 77 THR A CA 1
ATOM 631 C C . THR A 1 77 ? -8.620 5.129 0.717 1.00 96.00 77 THR A C 1
ATOM 633 O O . THR A 1 77 ? -7.664 4.481 1.141 1.00 96.00 77 THR A O 1
ATOM 636 N N . PHE A 1 78 ? -8.651 6.459 0.745 1.00 95.50 78 PHE A N 1
ATOM 637 C CA . PHE A 1 78 ? -7.533 7.295 1.175 1.00 95.50 78 PHE A CA 1
ATOM 638 C C . PHE A 1 78 ? -7.666 7.741 2.631 1.00 95.50 78 PHE A C 1
ATOM 640 O O . PHE A 1 78 ? -8.751 8.097 3.093 1.00 95.50 78 PHE A O 1
ATOM 647 N N . TYR A 1 79 ? -6.535 7.793 3.333 1.00 96.06 79 TYR A N 1
ATOM 648 C CA . TYR A 1 79 ? -6.440 8.266 4.709 1.00 96.06 79 TYR A CA 1
ATOM 649 C C . TYR A 1 79 ? -5.412 9.385 4.817 1.00 96.06 79 TYR A C 1
ATOM 651 O O . TYR A 1 79 ? -4.275 9.285 4.340 1.00 96.06 79 TYR A O 1
ATOM 659 N N . LYS A 1 80 ? -5.819 10.466 5.483 1.00 94.88 80 LYS A N 1
ATOM 660 C CA . LYS A 1 80 ? -5.015 11.681 5.591 1.00 94.88 80 LYS A CA 1
ATOM 661 C C . LYS A 1 80 ? -3.790 11.495 6.475 1.00 94.88 80 LYS A C 1
ATOM 663 O O . LYS A 1 80 ? -2.733 12.028 6.169 1.00 94.88 80 LYS A O 1
ATOM 668 N N . THR A 1 81 ? -3.935 10.761 7.570 1.00 95.69 81 THR A N 1
ATOM 669 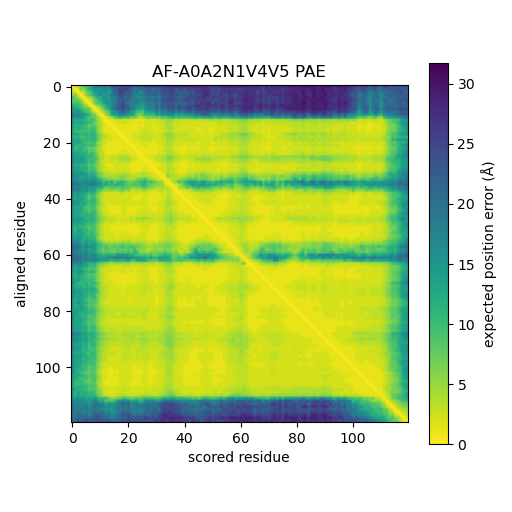C CA . THR A 1 81 ? -2.873 10.575 8.558 1.00 95.69 81 THR A CA 1
ATOM 670 C C . THR A 1 81 ? -2.719 9.110 8.943 1.00 95.69 81 THR A C 1
ATOM 672 O O . THR A 1 81 ? -3.642 8.306 8.776 1.00 95.69 81 THR A O 1
ATOM 675 N N . LYS A 1 82 ? -1.568 8.764 9.532 1.00 96.00 82 LYS A N 1
ATOM 676 C CA . LYS A 1 82 ? -1.369 7.453 10.175 1.00 96.00 82 LYS A CA 1
ATOM 677 C C . LYS A 1 82 ? -2.441 7.149 11.226 1.00 96.00 82 LYS A C 1
ATOM 679 O O . LYS A 1 82 ? -2.870 6.007 11.344 1.00 96.00 82 LYS A O 1
ATOM 684 N N . GLU A 1 83 ? -2.882 8.150 11.986 1.00 97.25 83 GLU A N 1
ATOM 685 C CA . GLU A 1 83 ? -3.903 7.962 13.021 1.00 97.25 83 GLU A CA 1
ATOM 686 C C . GLU A 1 83 ? -5.262 7.576 12.420 1.00 97.25 83 GLU A C 1
ATOM 688 O O . GLU A 1 83 ? -5.894 6.632 12.898 1.00 97.25 83 GLU A O 1
ATOM 693 N N . ASP A 1 84 ? -5.671 8.234 11.330 1.00 97.12 84 ASP A N 1
ATOM 694 C CA . ASP A 1 84 ? -6.906 7.903 10.608 1.00 97.12 84 ASP A CA 1
ATOM 695 C C . ASP A 1 84 ? -6.868 6.466 10.072 1.00 97.12 84 ASP A C 1
ATOM 697 O O . ASP A 1 84 ? -7.830 5.711 10.244 1.00 97.12 84 ASP A O 1
ATOM 701 N N . TYR A 1 85 ? -5.730 6.073 9.489 1.00 97.94 85 TYR A N 1
ATOM 702 C CA . TYR A 1 85 ? -5.496 4.710 9.017 1.00 97.94 85 TYR A CA 1
ATOM 703 C C . TYR A 1 85 ? -5.607 3.692 10.157 1.00 97.94 85 TYR A C 1
ATOM 705 O O . TYR A 1 85 ? -6.358 2.728 10.049 1.00 97.94 85 TYR A O 1
ATOM 713 N N . LEU A 1 86 ? -4.919 3.913 11.284 1.00 97.69 86 LEU A N 1
ATOM 714 C CA . LEU A 1 86 ? -4.945 2.990 12.426 1.00 97.69 86 LEU A CA 1
ATOM 715 C C . LEU A 1 86 ? -6.336 2.892 13.064 1.00 97.69 86 LEU A C 1
ATOM 717 O O . LEU A 1 86 ? -6.739 1.822 13.526 1.00 97.69 86 LEU A O 1
ATOM 721 N N . LYS A 1 87 ? -7.099 3.990 13.084 1.00 97.69 87 LYS A N 1
ATOM 722 C CA . LYS A 1 87 ? -8.486 3.988 13.560 1.00 97.69 87 LYS A CA 1
ATOM 723 C C . LYS A 1 87 ? -9.381 3.135 12.662 1.00 97.69 87 LYS A C 1
ATOM 725 O O . LYS A 1 87 ? -10.184 2.361 13.184 1.00 97.69 87 LYS A O 1
ATOM 730 N N . ALA A 1 88 ? -9.230 3.241 11.341 1.00 96.56 88 ALA A N 1
ATOM 731 C CA . ALA A 1 88 ? -9.915 2.364 10.395 1.00 96.56 88 ALA A CA 1
ATOM 732 C C . ALA A 1 88 ? -9.435 0.909 10.522 1.00 96.56 88 ALA A C 1
ATOM 734 O O . ALA A 1 88 ? -10.258 -0.003 10.575 1.00 96.56 88 ALA A O 1
ATOM 735 N N . GLY A 1 89 ? -8.129 0.699 10.694 1.00 94.06 89 GLY A N 1
ATOM 736 C CA . GLY A 1 89 ? -7.517 -0.614 10.864 1.00 94.06 89 GLY A CA 1
ATOM 737 C C . GLY A 1 89 ? -8.039 -1.376 12.076 1.00 94.06 89 GLY A C 1
ATOM 738 O O . GLY A 1 89 ? -8.291 -2.567 11.971 1.00 94.06 89 GLY A O 1
ATOM 739 N N . LYS A 1 90 ? -8.346 -0.699 13.189 1.00 95.25 90 LYS A N 1
ATOM 740 C CA . LYS A 1 90 ? -9.020 -1.333 14.340 1.00 95.25 90 LYS A CA 1
ATOM 741 C C . LYS A 1 90 ? -10.431 -1.835 14.022 1.00 95.25 90 LYS A C 1
ATOM 743 O O . LYS A 1 90 ? -10.879 -2.801 14.628 1.00 95.25 90 LYS A O 1
ATOM 748 N N . LYS A 1 91 ? -11.148 -1.162 13.118 1.00 95.19 91 LYS A N 1
ATOM 749 C CA . LYS A 1 91 ? -12.518 -1.527 12.731 1.00 95.19 91 LYS A CA 1
ATOM 750 C C . LYS A 1 91 ? -12.537 -2.658 11.703 1.00 95.19 91 LYS A C 1
ATOM 752 O O . LYS A 1 91 ? -13.406 -3.519 11.773 1.00 95.19 91 LYS A O 1
ATOM 757 N N . TYR A 1 92 ? -11.612 -2.61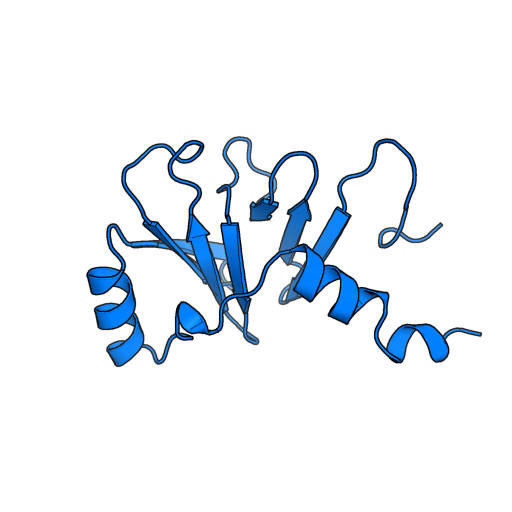8 10.750 1.00 94.44 92 TYR A N 1
ATOM 758 C CA . TYR A 1 92 ? -11.597 -3.501 9.582 1.00 94.44 92 TYR A CA 1
ATOM 759 C C . TYR A 1 92 ? -10.464 -4.534 9.603 1.00 94.44 92 TYR A C 1
ATOM 761 O O . TYR A 1 92 ? -10.310 -5.275 8.641 1.00 94.44 92 TYR A O 1
ATOM 769 N N . ASN A 1 93 ? -9.697 -4.594 10.694 1.00 95.31 93 ASN A N 1
ATOM 770 C CA . ASN A 1 93 ? -8.551 -5.482 10.880 1.00 95.31 93 ASN A CA 1
ATOM 771 C C . ASN A 1 93 ? -7.460 -5.318 9.802 1.00 95.31 93 ASN A C 1
ATOM 773 O O . ASN A 1 93 ? -6.980 -6.299 9.245 1.00 95.31 93 ASN A O 1
ATOM 777 N N . TYR A 1 94 ? -7.092 -4.070 9.492 1.00 96.94 94 TYR A N 1
ATOM 778 C CA . TYR A 1 94 ? -6.042 -3.780 8.507 1.00 96.94 94 TYR A CA 1
ATOM 779 C C . TYR A 1 94 ? -4.648 -4.124 9.027 1.00 96.94 94 TYR A C 1
ATOM 781 O O . TYR A 1 94 ? -4.372 -4.005 10.222 1.00 96.94 94 TYR A O 1
ATOM 789 N N . ILE A 1 95 ? -3.757 -4.442 8.089 1.00 97.50 95 ILE A N 1
ATOM 790 C CA . ILE A 1 95 ? -2.336 -4.686 8.348 1.00 97.50 95 ILE A CA 1
ATOM 791 C C . ILE A 1 95 ? -1.670 -3.427 8.915 1.00 97.50 95 ILE A C 1
ATOM 793 O O . ILE A 1 95 ? -1.967 -2.301 8.496 1.00 97.50 95 ILE A O 1
ATOM 797 N N . SER A 1 96 ? -0.762 -3.598 9.875 1.00 96.88 96 SER A N 1
ATOM 798 C CA . SER A 1 96 ? -0.078 -2.465 10.494 1.00 96.88 96 SER A CA 1
ATOM 799 C C . SER A 1 96 ? 0.939 -1.836 9.529 1.00 96.88 96 SER A C 1
ATOM 801 O O . SER A 1 96 ? 1.646 -2.569 8.836 1.00 96.88 96 SER A O 1
ATOM 803 N N . PRO A 1 97 ? 1.111 -0.498 9.497 1.00 97.38 97 PRO A N 1
ATOM 804 C CA . PRO A 1 97 ? 2.118 0.140 8.643 1.00 97.38 97 PRO A CA 1
ATOM 805 C C . PRO A 1 97 ? 3.559 -0.325 8.895 1.00 97.38 97 PRO A C 1
ATOM 807 O O . PRO A 1 97 ? 4.410 -0.218 8.019 1.00 97.38 97 PRO A O 1
ATOM 810 N N . GLU A 1 98 ? 3.845 -0.821 10.096 1.00 97.44 98 GLU A N 1
ATOM 811 C CA . GLU A 1 98 ? 5.127 -1.401 10.504 1.00 97.44 98 GLU A CA 1
ATOM 812 C C . GLU A 1 98 ? 5.445 -2.711 9.772 1.00 97.44 98 GLU A C 1
ATOM 814 O O . GLU A 1 98 ? 6.606 -3.108 9.706 1.00 97.44 98 GLU A O 1
ATOM 819 N N . GLU A 1 99 ? 4.429 -3.372 9.221 1.00 97.88 99 GLU A N 1
ATOM 820 C CA . GLU A 1 99 ? 4.571 -4.601 8.443 1.00 97.88 99 GLU A CA 1
ATOM 821 C C . GLU A 1 99 ? 4.773 -4.317 6.950 1.00 97.88 99 GLU A C 1
ATOM 823 O O . GLU A 1 99 ? 5.119 -5.228 6.200 1.00 97.88 99 GLU A O 1
ATOM 828 N N . PHE A 1 100 ? 4.595 -3.065 6.505 1.00 98.19 100 PHE A N 1
ATOM 829 C CA . PHE A 1 100 ? 4.736 -2.702 5.098 1.00 98.19 100 PHE A CA 1
ATOM 830 C C . PHE A 1 100 ? 6.177 -2.875 4.629 1.00 98.19 100 PHE A C 1
ATOM 832 O O . PHE A 1 100 ? 7.134 -2.449 5.282 1.00 98.19 100 PHE A O 1
ATOM 839 N N . LYS A 1 101 ? 6.330 -3.443 3.435 1.00 98.12 101 LYS A N 1
ATOM 840 C CA . LYS A 1 101 ? 7.629 -3.738 2.835 1.00 98.12 101 LYS A CA 1
ATOM 841 C C . LYS A 1 101 ? 7.829 -2.936 1.559 1.00 98.12 101 LYS A C 1
ATOM 843 O O . LYS A 1 101 ? 6.887 -2.448 0.933 1.00 98.12 101 LYS A O 1
ATOM 848 N N . SER A 1 102 ? 9.093 -2.799 1.174 1.00 96.88 102 SER A N 1
ATOM 849 C CA . SER A 1 102 ? 9.456 -2.148 -0.081 1.00 96.88 102 SER A CA 1
ATOM 850 C C . SER A 1 102 ? 9.032 -2.992 -1.286 1.00 96.88 102 SER A C 1
ATOM 852 O O . SER A 1 102 ? 8.957 -4.221 -1.197 1.00 96.88 102 SER A O 1
ATOM 854 N N . PHE A 1 103 ? 8.864 -2.348 -2.445 1.00 95.12 103 PHE A N 1
ATOM 855 C CA . PHE A 1 103 ? 8.651 -3.058 -3.711 1.00 95.12 103 PHE A CA 1
ATOM 856 C C . PHE A 1 103 ? 9.723 -4.122 -3.965 1.00 95.12 103 PHE A C 1
ATOM 858 O O . PHE A 1 103 ? 9.396 -5.244 -4.327 1.00 95.12 103 PHE A O 1
ATOM 865 N N . ASN A 1 104 ? 10.998 -3.800 -3.727 1.00 93.06 104 ASN A N 1
ATOM 866 C CA . ASN A 1 104 ? 12.102 -4.732 -3.954 1.00 93.06 104 ASN A CA 1
ATOM 867 C C . ASN A 1 104 ? 12.009 -5.975 -3.056 1.00 93.06 104 ASN A C 1
ATOM 869 O O . ASN A 1 104 ? 12.335 -7.077 -3.488 1.00 93.06 104 ASN A O 1
ATOM 873 N N . THR A 1 105 ? 11.543 -5.824 -1.814 1.00 94.75 105 THR A N 1
ATOM 874 C CA . THR A 1 105 ? 11.304 -6.967 -0.925 1.00 94.75 105 THR A CA 1
ATOM 875 C C . THR A 1 105 ? 10.258 -7.901 -1.529 1.00 94.75 105 THR A C 1
ATOM 877 O O . THR A 1 105 ? 10.538 -9.083 -1.704 1.00 94.75 105 THR A O 1
ATOM 880 N N . HIS A 1 106 ? 9.104 -7.361 -1.929 1.00 94.38 106 HIS A N 1
ATOM 881 C CA . HIS A 1 106 ? 8.030 -8.134 -2.561 1.00 94.38 106 HIS A CA 1
ATOM 882 C C . HIS A 1 106 ? 8.449 -8.754 -3.894 1.00 94.38 106 HIS A C 1
ATOM 884 O O . HIS A 1 106 ? 8.219 -9.939 -4.123 1.00 94.38 106 HIS A O 1
ATOM 890 N N . TYR A 1 107 ? 9.130 -7.984 -4.743 1.00 92.38 107 TYR A N 1
ATOM 891 C CA . TYR A 1 107 ? 9.647 -8.438 -6.031 1.00 92.38 107 TYR A CA 1
ATOM 892 C C . TYR A 1 107 ? 10.594 -9.621 -5.861 1.00 92.38 107 TYR A C 1
ATOM 894 O O . TYR A 1 107 ? 10.414 -10.651 -6.507 1.00 92.38 107 TYR A O 1
ATOM 902 N N . ASN A 1 108 ? 11.561 -9.519 -4.946 1.00 89.50 108 ASN A N 1
ATOM 903 C CA . ASN A 1 108 ? 12.500 -10.606 -4.704 1.00 89.50 108 ASN A CA 1
ATOM 904 C C . ASN A 1 108 ? 11.817 -11.826 -4.086 1.00 89.50 108 ASN A C 1
ATOM 906 O O . ASN A 1 108 ? 12.122 -12.952 -4.465 1.00 89.50 108 ASN A O 1
ATOM 910 N N . THR A 1 109 ? 10.863 -11.635 -3.175 1.00 89.12 109 THR A N 1
ATOM 911 C CA . THR A 1 109 ? 10.088 -12.753 -2.626 1.00 89.12 109 THR A CA 1
ATOM 912 C C . THR A 1 109 ? 9.279 -13.470 -3.710 1.00 89.12 109 THR A C 1
ATOM 914 O O . THR A 1 109 ? 9.246 -14.701 -3.724 1.00 89.12 109 THR A O 1
ATOM 917 N N . TYR A 1 110 ? 8.668 -12.727 -4.634 1.00 86.06 110 TYR A N 1
ATOM 918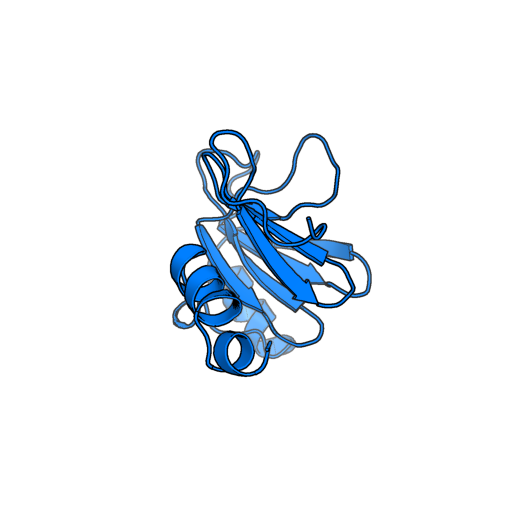 C CA . TYR A 1 110 ? 7.857 -13.293 -5.708 1.00 86.06 110 TYR A CA 1
ATOM 919 C C . TYR A 1 110 ? 8.711 -13.987 -6.783 1.00 86.06 110 TYR A C 1
ATOM 921 O O . TYR A 1 110 ? 8.452 -15.140 -7.127 1.00 86.06 110 TYR A O 1
ATOM 929 N N . TRP A 1 111 ? 9.750 -13.310 -7.283 1.00 82.44 111 TRP A N 1
ATOM 930 C CA . TRP A 1 111 ? 10.549 -13.761 -8.428 1.00 82.44 111 TRP A CA 1
ATOM 931 C C . TRP A 1 111 ? 11.786 -14.584 -8.062 1.00 82.44 111 TRP A C 1
ATOM 933 O O . TRP A 1 111 ? 12.213 -15.410 -8.858 1.00 82.44 111 TRP A O 1
ATOM 943 N N . HIS A 1 112 ? 12.352 -14.421 -6.865 1.00 74.06 112 HIS A N 1
ATOM 944 C CA . HIS A 1 112 ? 13.505 -15.204 -6.394 1.00 74.06 112 HIS A CA 1
ATOM 945 C C . HIS A 1 112 ? 13.136 -16.236 -5.315 1.00 74.06 112 HIS A C 1
ATOM 947 O O . HIS A 1 112 ? 14.012 -16.886 -4.742 1.00 74.06 112 HIS A O 1
ATOM 953 N N . GLY A 1 113 ? 11.841 -16.430 -5.044 1.00 61.38 113 GLY A N 1
ATOM 954 C CA . GLY A 1 113 ? 11.352 -17.519 -4.203 1.00 61.38 113 GLY A CA 1
ATOM 955 C C . GLY A 1 113 ? 11.528 -18.899 -4.854 1.00 61.38 113 GLY A C 1
ATOM 956 O O . GLY A 1 113 ? 11.622 -19.033 -6.071 1.00 61.38 113 GLY A O 1
ATOM 957 N N . TRP A 1 114 ? 11.508 -19.957 -4.038 1.00 55.34 114 TRP A N 1
ATOM 958 C CA . TRP A 1 114 ? 11.639 -21.374 -4.435 1.00 55.34 114 TRP A CA 1
ATOM 959 C C . TRP A 1 114 ? 10.731 -21.832 -5.594 1.00 55.34 114 TRP A C 1
ATOM 961 O O . TRP A 1 114 ? 11.037 -22.821 -6.254 1.00 55.34 114 TRP A O 1
ATOM 971 N N . ARG A 1 115 ? 9.648 -21.103 -5.898 1.00 53.81 115 ARG A N 1
ATOM 972 C CA . ARG A 1 115 ? 8.807 -21.338 -7.085 1.00 53.81 115 ARG A CA 1
ATOM 973 C C . ARG A 1 115 ? 9.565 -21.179 -8.409 1.00 53.81 115 ARG A C 1
ATOM 975 O O . ARG A 1 115 ? 9.162 -21.786 -9.393 1.00 53.81 115 ARG A O 1
ATOM 982 N N . PHE A 1 116 ? 10.678 -20.444 -8.427 1.00 51.06 116 PHE A N 1
ATOM 983 C CA . PHE A 1 116 ? 11.549 -20.328 -9.600 1.00 51.06 116 PHE A CA 1
ATOM 984 C C . PHE A 1 116 ? 12.401 -21.587 -9.852 1.00 51.06 116 PHE A C 1
ATOM 986 O O . PHE A 1 116 ? 12.852 -21.801 -10.970 1.00 51.06 116 PHE A O 1
ATOM 993 N N . TRP A 1 117 ? 12.586 -22.451 -8.844 1.00 51.91 117 TRP A N 1
ATOM 994 C CA . TRP A 1 117 ? 13.346 -23.707 -8.965 1.00 51.91 117 TRP A CA 1
ATOM 995 C C . TRP A 1 117 ? 12.518 -24.887 -9.497 1.00 51.91 117 TRP A C 1
ATOM 997 O O . TRP A 1 117 ? 13.076 -25.945 -9.770 1.00 51.91 117 TRP A O 1
ATOM 1007 N N . LEU A 1 118 ? 11.194 -24.735 -9.621 1.00 51.34 118 LEU A N 1
ATOM 1008 C CA . LEU A 1 118 ? 10.281 -25.787 -10.098 1.00 51.34 118 LEU A CA 1
ATOM 1009 C C . LEU A 1 118 ? 9.868 -25.620 -11.567 1.00 51.34 118 LEU A C 1
ATOM 1011 O O . LEU A 1 118 ? 9.002 -26.352 -12.046 1.00 51.34 118 LEU A O 1
ATOM 1015 N N . LEU A 1 119 ? 10.477 -24.678 -12.285 1.00 43.72 119 LEU A N 1
ATOM 1016 C CA . LEU A 1 119 ? 10.376 -24.614 -13.737 1.00 43.72 119 LEU A CA 1
ATOM 1017 C C . LEU A 1 119 ? 11.569 -25.394 -14.327 1.00 43.72 119 LEU A C 1
ATOM 1019 O O . LEU A 1 119 ? 12.702 -25.011 -14.032 1.00 43.72 119 LEU A O 1
ATOM 1023 N N . PRO A 1 120 ? 11.347 -26.496 -15.073 1.00 44.91 120 PRO A N 1
ATOM 1024 C CA . PRO A 1 120 ? 12.407 -27.150 -15.840 1.00 44.91 120 PRO A CA 1
ATOM 1025 C C . PRO A 1 120 ? 12.967 -26.246 -16.945 1.00 44.91 120 PRO A C 1
ATOM 1027 O O . PRO A 1 120 ? 12.223 -25.361 -17.434 1.00 44.91 120 PRO A O 1
#

Radius of gyration: 14.87 Å; Cα contacts (8 Å, |Δi|>4): 195; chains: 1; bounding box: 30×43×38 Å

Nearest PDB structures (foldseek):
  8oio-assembly3_C  TM=5.070E-01  e=6.559E-01  Homo sapiens
  7pvp-assembly1_A  TM=4.448E-01  e=7.791E-01  synthetic construct
  3ii7-assembly1_A  TM=5.092E-01  e=2.453E+00  Homo sapiens
  4yy8-assembly1_A  TM=4.806E-01  e=2.751E+00  Plasmodium falciparum
  7opv-assembly1_A  TM=4.320E-01  e=1.841E+00  synthetic construct

Foldseek 3Di:
DDPQDDPDDPDWHWFDQELRWIWTHDPFTFRPPVDPQTFTFFWWDHDHFKIKTAGDCVRDPAQWGIWIAGSNVRDIDTHNDLVRVVVVCVVVVDDHPVPTGGPVVSSCCVCVPPVVVPDD

Secondary structure (DSSP, 8-state):
--TT---STTPPEEEEEETTEEEEESSSEEEE-SSTTPPEEEEEEE-SSEEEEEE-TTTSSSS--EEEEETTTTEEEEESSHHHHHHHHHHHTPPPGGG-EEHHHHHHHHHSSGGGGG--